Protein AF-B3S6F6-F1 (afdb_monomer_lite)

Foldseek 3Di:
DLQVLLVVLQVCLCVQCVVPDQDPDPVSLVQCCQPVVCCVPQVDGFPDWDDPVPPDIDTHHPCRPQLNVVLVDPVCVVVVVVVQSSNQSNSQNNCVSSVDHDHGDDDDPDRDDDDDDDD

Structure (mmCIF, N/CA/C/O backbone):
data_AF-B3S6F6-F1
#
_entry.id   AF-B3S6F6-F1
#
loop_
_atom_site.group_PDB
_atom_site.id
_atom_site.type_symbol
_atom_site.label_atom_id
_atom_site.label_alt_id
_atom_site.label_comp_id
_atom_site.label_asym_id
_atom_site.label_entity_id
_atom_site.label_seq_id
_atom_site.pdbx_PDB_ins_code
_atom_site.Cartn_x
_atom_site.Cartn_y
_atom_site.Cartn_z
_atom_site.occupancy
_atom_site.B_iso_or_equiv
_atom_site.auth_seq_id
_atom_site.auth_comp_id
_atom_site.auth_asym_id
_atom_site.auth_atom_id
_atom_site.pdbx_PDB_model_num
ATOM 1 N N . LEU A 1 1 ? -7.369 -0.758 -14.632 1.00 81.44 1 LEU A N 1
ATOM 2 C CA . LEU A 1 1 ? -6.663 -1.603 -13.638 1.00 81.44 1 LEU A CA 1
ATOM 3 C C . LEU A 1 1 ? -6.681 -0.993 -12.254 1.00 81.44 1 LEU A C 1
ATOM 5 O O . LEU A 1 1 ? -6.987 -1.729 -11.330 1.00 81.44 1 LEU A O 1
ATOM 9 N N . ASP A 1 2 ? -6.456 0.316 -12.116 1.00 86.81 2 ASP A N 1
ATOM 10 C CA . ASP A 1 2 ? -6.643 1.020 -10.839 1.00 86.81 2 ASP A CA 1
ATOM 11 C C . ASP A 1 2 ? -8.019 0.737 -10.201 1.00 86.81 2 ASP A C 1
ATOM 13 O O . ASP A 1 2 ? -8.080 0.314 -9.056 1.00 86.81 2 ASP A O 1
ATOM 17 N N . SER A 1 3 ? -9.121 0.823 -10.956 1.00 92.12 3 SER A N 1
ATOM 18 C CA . SER A 1 3 ? -10.470 0.509 -10.445 1.00 92.12 3 SER A CA 1
ATOM 19 C C . SER A 1 3 ? -10.650 -0.939 -9.966 1.00 92.12 3 SER A C 1
ATOM 21 O O . SER A 1 3 ? -11.417 -1.194 -9.037 1.00 92.12 3 SER A O 1
ATOM 23 N N . ILE A 1 4 ? -9.947 -1.890 -10.587 1.00 94.12 4 ILE A N 1
ATOM 24 C CA . ILE A 1 4 ? -9.943 -3.300 -10.174 1.00 94.12 4 ILE A CA 1
ATOM 25 C C . ILE A 1 4 ? -9.120 -3.436 -8.893 1.00 94.12 4 ILE A C 1
ATOM 27 O O . ILE A 1 4 ? -9.617 -3.989 -7.916 1.00 94.12 4 ILE A O 1
ATOM 31 N N . GLY A 1 5 ? -7.910 -2.866 -8.876 1.00 95.06 5 GLY A N 1
ATOM 32 C CA . GLY A 1 5 ? -7.059 -2.798 -7.690 1.00 95.06 5 GLY A CA 1
ATOM 33 C C . GLY A 1 5 ? -7.795 -2.175 -6.510 1.00 95.06 5 GLY A C 1
ATOM 34 O O . GLY A 1 5 ? -7.781 -2.738 -5.430 1.00 95.06 5 GLY A O 1
ATOM 35 N N . TYR A 1 6 ? -8.542 -1.095 -6.731 1.00 97.00 6 TYR A N 1
ATOM 36 C CA . TYR A 1 6 ? -9.368 -0.442 -5.720 1.00 97.00 6 TYR A CA 1
ATOM 37 C C . TYR A 1 6 ? -10.381 -1.388 -5.083 1.00 97.00 6 TYR A C 1
ATOM 39 O O . TYR A 1 6 ? -10.410 -1.532 -3.864 1.00 97.00 6 TYR A O 1
ATOM 47 N N . ARG A 1 7 ? -11.188 -2.077 -5.896 1.00 97.56 7 ARG A N 1
ATOM 48 C CA . ARG A 1 7 ? -12.200 -3.012 -5.379 1.00 97.56 7 ARG A CA 1
ATOM 49 C C . ARG A 1 7 ? -11.562 -4.159 -4.600 1.00 97.56 7 ARG A C 1
ATOM 51 O O . ARG A 1 7 ? -12.060 -4.527 -3.539 1.00 97.56 7 ARG A O 1
ATOM 58 N N . VAL A 1 8 ? -10.455 -4.699 -5.113 1.00 97.12 8 VAL A N 1
ATOM 59 C CA . VAL A 1 8 ? -9.707 -5.769 -4.442 1.00 97.12 8 VAL A CA 1
ATOM 60 C C . VAL A 1 8 ? -9.111 -5.265 -3.128 1.00 97.12 8 VAL A C 1
ATOM 62 O O . VAL A 1 8 ? -9.269 -5.919 -2.105 1.00 97.12 8 VAL A O 1
ATOM 65 N N . GLY A 1 9 ? -8.476 -4.095 -3.133 1.00 97.25 9 GLY A N 1
ATOM 66 C CA . GLY A 1 9 ? -7.837 -3.493 -1.967 1.00 97.25 9 GLY A CA 1
ATOM 67 C C . GLY A 1 9 ? -8.831 -3.207 -0.852 1.00 97.25 9 GLY A C 1
ATOM 68 O O . GLY A 1 9 ? -8.572 -3.564 0.291 1.00 97.25 9 GLY A O 1
ATOM 69 N N . TYR A 1 10 ? -9.996 -2.657 -1.199 1.00 97.56 10 TYR A N 1
ATOM 70 C CA . TYR A 1 10 ? -11.073 -2.397 -0.246 1.00 97.56 10 TYR A CA 1
ATOM 71 C C . TYR A 1 10 ? -11.568 -3.692 0.412 1.00 97.56 10 TYR A C 1
ATOM 73 O O . TYR A 1 10 ? -11.576 -3.810 1.633 1.00 97.56 10 TYR A O 1
ATOM 81 N N . SER A 1 11 ? -11.917 -4.701 -0.394 1.00 97.50 11 SER A N 1
ATOM 82 C CA . SER A 1 11 ? -12.425 -5.980 0.121 1.00 97.50 11 SER A CA 1
ATOM 83 C C . SER A 1 11 ? -11.381 -6.742 0.947 1.00 97.50 11 SER A C 1
ATOM 85 O O . SER A 1 11 ? -11.711 -7.353 1.965 1.00 97.50 11 SER A O 1
ATOM 87 N N . LEU A 1 12 ? -10.108 -6.702 0.538 1.00 97.06 12 LEU A N 1
ATOM 88 C CA . LEU A 1 12 ? -9.023 -7.310 1.305 1.00 97.06 12 LEU A CA 1
ATOM 89 C C . LEU A 1 12 ? -8.785 -6.579 2.621 1.00 97.06 12 LEU A C 1
ATOM 91 O O . LEU A 1 12 ? -8.598 -7.249 3.629 1.00 97.06 12 LEU A O 1
ATOM 95 N N . ALA A 1 13 ? -8.806 -5.246 2.629 1.00 96.12 13 ALA A N 1
ATOM 96 C CA . ALA A 1 13 ? -8.649 -4.464 3.848 1.00 96.12 13 ALA A CA 1
ATOM 97 C C . ALA A 1 13 ? -9.748 -4.791 4.862 1.00 96.12 13 ALA A C 1
ATOM 99 O O . ALA A 1 13 ? -9.418 -5.161 5.982 1.00 96.12 13 ALA A O 1
ATOM 100 N N . GLU A 1 14 ? -11.018 -4.786 4.442 1.00 95.12 14 GLU A N 1
ATOM 101 C CA . GLU A 1 14 ? -12.159 -5.154 5.291 1.00 95.12 14 GLU A CA 1
ATOM 102 C C . GLU A 1 14 ? -11.993 -6.555 5.905 1.00 95.12 14 GLU A C 1
ATOM 104 O O . GLU A 1 14 ? -12.221 -6.768 7.098 1.00 95.12 14 GLU A O 1
ATOM 109 N N . ARG A 1 15 ? -11.546 -7.523 5.097 1.00 95.69 15 ARG A N 1
ATOM 110 C CA . ARG A 1 15 ? -11.328 -8.901 5.548 1.00 95.69 15 ARG A CA 1
ATOM 111 C C . ARG A 1 15 ? -10.138 -9.031 6.498 1.00 95.69 15 ARG A C 1
ATOM 113 O O . ARG A 1 15 ? -10.239 -9.733 7.501 1.00 95.69 15 ARG A O 1
ATOM 120 N N . LEU A 1 16 ? -9.004 -8.430 6.150 1.00 94.56 16 LEU A N 1
ATOM 121 C CA . LEU A 1 16 ? -7.738 -8.573 6.872 1.00 94.56 16 LEU A CA 1
ATOM 122 C C . LEU A 1 16 ? -7.724 -7.755 8.171 1.00 94.56 16 LEU A C 1
ATOM 124 O O . LEU A 1 16 ? -7.060 -8.151 9.122 1.00 94.56 16 LEU A O 1
ATOM 128 N N . SER A 1 17 ? -8.484 -6.659 8.249 1.00 93.38 17 SER A N 1
ATOM 129 C CA . SER A 1 17 ? -8.561 -5.817 9.447 1.00 93.38 17 SER A CA 1
ATOM 130 C C . SER A 1 17 ? -9.645 -6.246 10.439 1.00 93.38 17 SER A C 1
ATOM 132 O O . SER A 1 17 ? -9.857 -5.554 11.431 1.00 93.38 17 SER A O 1
ATOM 134 N N . LYS A 1 18 ? -10.357 -7.356 10.197 1.00 89.94 18 LYS A N 1
ATOM 135 C CA . LYS A 1 18 ? -11.532 -7.761 10.991 1.00 89.94 18 LYS A CA 1
ATOM 136 C C . LYS A 1 18 ? -11.241 -7.919 12.490 1.00 89.94 18 LYS A C 1
ATOM 138 O O . LYS A 1 18 ? -12.104 -7.630 13.312 1.00 89.94 18 LYS A O 1
ATOM 143 N N . GLU A 1 19 ? -10.039 -8.371 12.836 1.00 81.69 19 GLU A N 1
ATOM 144 C CA . GLU A 1 19 ? -9.579 -8.552 14.224 1.00 81.69 19 GLU A CA 1
ATOM 145 C C . GLU A 1 19 ? -8.634 -7.432 14.684 1.00 81.69 19 GLU A C 1
ATOM 147 O O . GLU A 1 19 ? -8.140 -7.435 15.810 1.00 81.69 19 GLU A O 1
ATOM 152 N N . THR A 1 20 ? -8.365 -6.458 13.813 1.00 80.50 20 THR A N 1
ATOM 153 C CA . THR A 1 20 ? -7.512 -5.319 14.141 1.00 80.50 20 THR A CA 1
ATOM 154 C C . THR A 1 20 ? -8.315 -4.311 14.957 1.00 80.50 20 THR A C 1
ATOM 156 O O . THR A 1 20 ? -9.429 -3.933 14.592 1.00 80.50 20 THR A O 1
ATOM 159 N N . LEU A 1 21 ? -7.744 -3.855 16.076 1.00 78.50 21 LEU A N 1
ATOM 160 C CA . LEU A 1 21 ? -8.285 -2.707 16.803 1.00 78.50 21 LEU A CA 1
ATOM 161 C C . LEU A 1 21 ? -8.396 -1.511 15.853 1.00 78.50 21 LEU A C 1
ATOM 163 O O . LEU A 1 21 ? -7.561 -1.333 14.970 1.00 78.50 21 LEU A O 1
ATOM 167 N N . ARG A 1 22 ? -9.419 -0.679 16.051 1.00 81.12 22 ARG A N 1
ATOM 168 C CA . ARG A 1 22 ? -9.651 0.502 15.213 1.00 81.12 22 ARG A CA 1
ATOM 169 C C . ARG A 1 22 ? -8.365 1.332 15.105 1.00 81.12 22 ARG A C 1
ATOM 171 O O . ARG A 1 22 ? -7.760 1.647 16.133 1.00 81.12 22 ARG A O 1
ATOM 178 N N . PHE A 1 23 ? -7.956 1.658 13.879 1.00 87.62 23 PHE A N 1
ATOM 179 C CA . PHE A 1 23 ? -6.757 2.460 13.638 1.00 87.62 23 PHE A CA 1
ATOM 180 C C . PHE A 1 23 ? -6.874 3.801 14.363 1.00 87.62 23 PHE A C 1
ATOM 182 O O . PHE A 1 23 ? -7.917 4.455 14.302 1.00 87.62 23 PHE A O 1
ATOM 189 N N . LYS A 1 24 ? -5.823 4.171 15.100 1.00 85.50 24 LYS A N 1
ATOM 190 C CA . LYS A 1 24 ? -5.811 5.388 15.922 1.00 85.50 24 LYS A CA 1
ATOM 191 C C . LYS A 1 24 ? -5.549 6.632 15.086 1.00 85.50 24 LYS A C 1
ATOM 193 O O . LYS A 1 24 ? -6.047 7.704 15.414 1.00 85.50 24 LYS A O 1
ATOM 198 N N . ASP A 1 25 ? -4.764 6.469 14.030 1.00 89.62 25 ASP A N 1
ATOM 199 C CA . ASP A 1 25 ? -4.305 7.528 13.152 1.00 89.62 25 ASP A CA 1
ATOM 200 C C . ASP A 1 25 ? -3.979 6.986 11.746 1.00 89.62 25 ASP A C 1
ATOM 202 O O . ASP A 1 25 ? -4.010 5.778 11.464 1.00 89.62 25 ASP A O 1
ATOM 206 N N . ASP A 1 26 ? -3.668 7.913 10.843 1.00 91.56 26 ASP A N 1
ATOM 207 C CA . ASP A 1 26 ? -3.331 7.614 9.454 1.00 91.56 26 ASP A CA 1
ATOM 208 C C . ASP A 1 26 ? -2.071 6.743 9.345 1.00 91.56 26 ASP A C 1
ATOM 210 O O . ASP A 1 26 ? -1.996 5.862 8.486 1.00 91.56 26 ASP A O 1
ATOM 214 N N . ILE A 1 27 ? -1.082 6.947 10.225 1.00 92.69 27 ILE A N 1
ATOM 215 C CA . ILE A 1 27 ? 0.179 6.195 10.189 1.00 92.69 27 ILE A CA 1
ATOM 216 C C . ILE A 1 27 ? -0.055 4.717 10.523 1.00 92.69 27 ILE A C 1
ATOM 218 O O . ILE A 1 27 ? 0.567 3.857 9.897 1.00 92.69 27 ILE A O 1
ATOM 222 N N . ASP A 1 28 ? -0.961 4.387 11.443 1.00 93.38 28 ASP A N 1
ATOM 223 C CA . ASP A 1 28 ? -1.309 2.998 11.744 1.00 93.38 28 ASP A CA 1
ATOM 224 C C . ASP A 1 28 ? -2.029 2.317 10.571 1.00 93.38 28 ASP A C 1
ATOM 226 O O . ASP A 1 28 ? -1.723 1.166 10.244 1.00 93.38 28 ASP A O 1
ATOM 230 N N . SER A 1 29 ? -2.887 3.054 9.861 1.00 94.19 29 SER A N 1
ATOM 231 C CA . SER A 1 29 ? -3.509 2.582 8.617 1.00 94.19 29 SER A CA 1
ATOM 232 C C . SER A 1 29 ? -2.457 2.299 7.538 1.00 94.19 29 SER A C 1
ATOM 234 O O . SER A 1 29 ? -2.465 1.244 6.905 1.00 94.19 29 SER A O 1
ATOM 236 N N . VAL A 1 30 ? -1.481 3.195 7.362 1.00 95.06 30 VAL A N 1
ATOM 237 C CA . VAL A 1 30 ? -0.386 3.014 6.394 1.00 95.06 30 VAL A CA 1
ATOM 238 C C . VAL A 1 30 ? 0.542 1.859 6.794 1.00 95.06 30 VAL A C 1
ATOM 240 O O . VAL A 1 30 ? 0.964 1.084 5.936 1.00 95.06 30 VAL A O 1
ATOM 243 N N . LYS A 1 31 ? 0.825 1.659 8.088 1.00 94.88 31 LYS A N 1
ATOM 244 C CA . LYS A 1 31 ? 1.591 0.493 8.569 1.00 94.88 31 LYS A CA 1
ATOM 245 C C . LYS A 1 31 ? 0.884 -0.822 8.258 1.00 94.88 31 LYS A C 1
ATOM 247 O O . LYS A 1 31 ? 1.559 -1.782 7.887 1.00 94.88 31 LYS A O 1
ATOM 252 N N . PHE A 1 32 ? -0.442 -0.869 8.383 1.00 95.81 32 PHE A N 1
ATOM 253 C CA . PHE A 1 32 ? -1.224 -2.035 7.980 1.00 95.81 32 PHE A CA 1
ATOM 254 C C . PHE A 1 32 ? -1.044 -2.336 6.490 1.00 95.81 32 PHE A C 1
ATOM 256 O O . PHE A 1 32 ? -0.805 -3.489 6.129 1.00 95.81 32 PHE A O 1
ATOM 263 N N . ILE A 1 33 ? -1.067 -1.312 5.626 1.00 96.50 33 ILE A N 1
ATOM 264 C CA . ILE A 1 33 ? -0.769 -1.488 4.198 1.00 96.50 33 ILE A CA 1
ATOM 265 C C . ILE A 1 33 ? 0.619 -2.106 4.014 1.00 96.50 33 ILE A C 1
ATOM 267 O O . ILE A 1 33 ? 0.745 -3.125 3.338 1.00 96.50 33 ILE A O 1
ATOM 271 N N . CYS A 1 34 ? 1.643 -1.526 4.646 1.00 96.31 34 CYS A N 1
ATOM 272 C CA . CYS A 1 34 ? 3.035 -1.951 4.492 1.00 96.31 34 CYS A CA 1
ATOM 273 C C . CYS A 1 34 ? 3.313 -3.378 4.978 1.00 96.31 34 CYS A C 1
ATOM 275 O O . CYS A 1 34 ? 4.247 -4.016 4.485 1.00 96.31 34 CYS A O 1
ATOM 277 N N . ARG A 1 35 ? 2.553 -3.856 5.969 1.00 95.31 35 ARG A N 1
ATOM 278 C CA . ARG A 1 35 ? 2.810 -5.130 6.649 1.00 95.31 35 ARG A CA 1
ATOM 279 C C . ARG A 1 35 ? 1.811 -6.200 6.266 1.00 95.31 35 ARG A C 1
ATOM 281 O O . ARG A 1 35 ? 2.222 -7.222 5.737 1.00 95.31 35 ARG A O 1
ATOM 288 N N . GLU A 1 36 ? 0.527 -5.961 6.481 1.00 95.69 36 GLU A N 1
ATOM 289 C CA . GLU A 1 36 ? -0.508 -6.983 6.331 1.00 95.69 36 GLU A CA 1
ATOM 290 C C . GLU A 1 36 ? -0.935 -7.121 4.874 1.00 95.69 36 GLU A C 1
ATOM 292 O O . GLU A 1 36 ? -0.814 -8.197 4.283 1.00 95.69 36 GLU A O 1
ATOM 297 N N . LEU A 1 37 ? -1.364 -6.019 4.252 1.00 95.50 37 LEU A N 1
ATOM 298 C CA . LEU A 1 37 ? -1.831 -6.053 2.866 1.00 95.50 37 LEU A CA 1
ATOM 299 C C . LEU A 1 37 ? -0.693 -6.427 1.909 1.00 95.50 37 LEU A C 1
ATOM 301 O O . LEU A 1 37 ? -0.863 -7.300 1.053 1.00 95.50 37 LEU A O 1
ATOM 305 N N . TRP A 1 38 ? 0.479 -5.800 2.069 1.00 95.38 38 TRP A N 1
ATOM 306 C CA . TRP A 1 38 ? 1.637 -6.081 1.220 1.00 95.38 38 TRP A CA 1
ATOM 307 C C . TRP A 1 38 ? 2.101 -7.530 1.358 1.00 95.38 38 TRP A C 1
ATOM 309 O O . TRP A 1 38 ? 2.311 -8.207 0.348 1.00 95.38 38 TRP A O 1
ATOM 319 N N . ASN A 1 39 ? 2.168 -8.055 2.587 1.00 94.38 39 ASN A N 1
ATOM 320 C CA . ASN A 1 39 ? 2.540 -9.448 2.811 1.00 94.38 39 ASN A CA 1
ATOM 321 C C . ASN A 1 39 ? 1.498 -10.409 2.241 1.00 94.38 39 ASN A C 1
ATOM 323 O O . ASN A 1 39 ? 1.856 -11.402 1.614 1.00 94.38 39 ASN A O 1
ATOM 327 N N . PHE A 1 40 ? 0.206 -10.114 2.380 1.00 94.69 40 PHE A N 1
ATOM 328 C CA . PHE A 1 40 ? -0.835 -10.972 1.827 1.00 94.69 40 PHE A CA 1
ATOM 329 C C . PHE A 1 40 ? -0.692 -11.139 0.305 1.00 94.69 40 PHE A C 1
ATOM 331 O O . PHE A 1 40 ? -0.749 -12.271 -0.193 1.00 94.69 40 PHE A O 1
ATOM 338 N N . ILE A 1 41 ? -0.452 -10.036 -0.412 1.00 92.06 41 ILE A N 1
ATOM 339 C CA . ILE A 1 41 ? -0.420 -9.987 -1.881 1.00 92.06 41 ILE A CA 1
ATOM 340 C C . ILE A 1 41 ? 0.945 -10.409 -2.437 1.00 92.06 41 ILE A C 1
ATOM 342 O O . ILE A 1 41 ? 1.017 -11.272 -3.311 1.00 92.06 41 ILE A O 1
ATOM 346 N N . TYR A 1 42 ? 2.034 -9.832 -1.928 1.00 90.75 42 TYR A N 1
ATOM 347 C CA . TYR A 1 42 ? 3.378 -9.999 -2.489 1.00 90.75 42 TYR A CA 1
ATOM 348 C C . TYR A 1 42 ? 4.242 -11.001 -1.720 1.00 90.75 42 TYR A C 1
ATOM 350 O O . TYR A 1 42 ? 5.289 -11.409 -2.227 1.00 90.75 42 TYR A O 1
ATOM 358 N N . LYS A 1 43 ? 3.782 -11.469 -0.550 1.00 92.19 43 LYS A N 1
ATOM 359 C CA . LYS A 1 43 ? 4.522 -12.355 0.372 1.00 92.19 43 LYS A CA 1
ATOM 360 C C . LYS A 1 43 ? 5.800 -11.718 0.928 1.00 92.19 43 LYS A C 1
ATOM 362 O O . LYS A 1 43 ? 6.776 -12.413 1.192 1.00 92.19 43 LYS A O 1
ATOM 367 N N . LYS A 1 44 ? 5.788 -10.391 1.070 1.00 93.06 44 LYS A N 1
ATOM 368 C CA . LYS A 1 44 ? 6.823 -9.584 1.726 1.00 93.06 44 LYS A CA 1
ATOM 369 C C . LYS A 1 44 ? 6.216 -8.314 2.317 1.00 93.06 44 LYS A C 1
ATOM 371 O O . LYS A 1 44 ? 5.153 -7.880 1.883 1.00 93.06 44 LYS A O 1
ATOM 376 N N . GLN A 1 45 ? 6.914 -7.699 3.264 1.00 95.56 45 GLN A N 1
ATOM 377 C CA . GLN A 1 45 ? 6.600 -6.342 3.718 1.00 95.56 45 GLN A CA 1
ATOM 378 C C . GLN A 1 45 ? 7.220 -5.310 2.766 1.00 95.56 45 GLN A C 1
ATOM 380 O O . GLN A 1 45 ? 8.143 -5.629 2.014 1.00 95.56 45 GLN A O 1
ATOM 385 N N . VAL A 1 46 ? 6.712 -4.080 2.800 1.00 94.06 46 VAL A N 1
ATOM 386 C CA . VAL A 1 46 ? 7.363 -2.930 2.152 1.00 94.06 46 VAL A CA 1
ATOM 387 C C . VAL A 1 46 ? 8.731 -2.700 2.801 1.00 94.06 46 VAL A C 1
ATOM 389 O O . VAL A 1 46 ? 8.848 -2.754 4.024 1.00 94.06 46 VAL A O 1
ATOM 392 N N . ASP A 1 47 ? 9.761 -2.428 1.997 1.00 93.50 47 ASP A N 1
ATOM 393 C CA . ASP A 1 47 ? 11.139 -2.313 2.489 1.00 93.50 47 ASP A CA 1
ATOM 394 C C . ASP A 1 47 ? 11.377 -1.002 3.251 1.00 93.50 47 ASP A C 1
ATOM 396 O O . ASP A 1 47 ? 12.148 -0.960 4.209 1.00 93.50 47 ASP A O 1
ATOM 400 N N . ASN A 1 48 ? 10.728 0.089 2.831 1.00 93.19 48 ASN A N 1
ATOM 401 C CA . ASN A 1 48 ? 10.855 1.381 3.498 1.00 93.19 48 ASN A CA 1
ATOM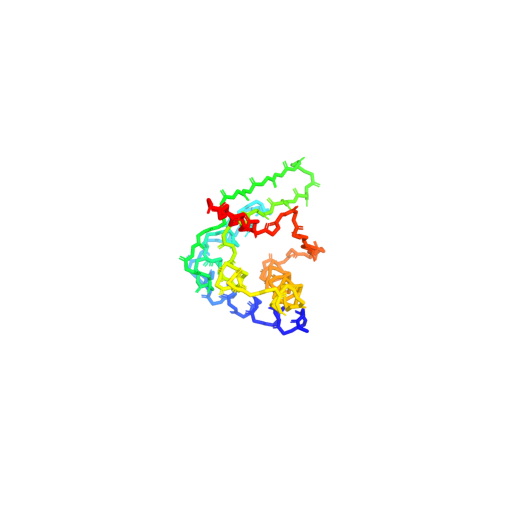 402 C C . ASN A 1 48 ? 9.545 2.175 3.466 1.00 93.19 48 ASN A C 1
ATOM 404 O O . ASN A 1 48 ? 8.897 2.276 2.426 1.00 93.19 48 ASN A O 1
ATOM 408 N N . LEU A 1 49 ? 9.194 2.780 4.599 1.00 93.75 49 LEU A N 1
ATOM 409 C CA . LEU A 1 49 ? 8.114 3.751 4.721 1.00 93.75 49 LEU A CA 1
ATOM 410 C C . LEU A 1 49 ? 8.713 5.087 5.160 1.00 93.75 49 LEU A C 1
ATOM 412 O O . LEU A 1 49 ? 9.275 5.190 6.249 1.00 93.75 49 LEU A O 1
ATOM 416 N N . ARG A 1 50 ? 8.551 6.120 4.333 1.00 93.00 50 ARG A N 1
ATOM 417 C CA . ARG A 1 50 ? 8.929 7.502 4.657 1.00 93.00 50 ARG A CA 1
ATOM 418 C C . ARG A 1 50 ? 7.681 8.364 4.775 1.00 93.00 50 ARG A C 1
ATOM 420 O O . ARG A 1 50 ? 6.705 8.133 4.068 1.00 93.00 50 ARG A O 1
ATOM 427 N N . THR A 1 51 ? 7.717 9.377 5.632 1.00 92.06 51 THR A N 1
ATOM 428 C CA . THR A 1 51 ? 6.651 10.379 5.738 1.00 92.06 51 THR A CA 1
ATOM 429 C C . THR A 1 51 ? 7.236 11.757 6.008 1.00 92.06 51 THR A C 1
ATOM 431 O O . THR A 1 51 ? 8.300 11.871 6.610 1.00 92.06 51 THR A O 1
ATOM 434 N N . ASN A 1 52 ? 6.541 12.804 5.568 1.00 91.69 52 ASN A N 1
ATOM 435 C CA . ASN A 1 52 ? 6.838 14.186 5.947 1.00 91.69 52 ASN A CA 1
ATOM 436 C C . ASN A 1 52 ? 6.048 14.648 7.188 1.00 91.69 52 ASN A C 1
ATOM 438 O O . ASN A 1 52 ? 6.004 15.846 7.461 1.00 91.69 52 ASN A O 1
ATOM 442 N N . HIS A 1 53 ? 5.364 13.731 7.887 1.00 88.12 53 HIS A N 1
ATOM 443 C CA . HIS A 1 53 ? 4.473 14.016 9.023 1.00 88.12 53 HIS A CA 1
ATOM 444 C C . HIS A 1 53 ? 3.338 15.014 8.716 1.00 88.12 53 HIS A C 1
ATOM 446 O O . HIS A 1 53 ? 2.668 15.490 9.624 1.00 88.12 53 HIS A O 1
ATOM 452 N N . SER A 1 54 ? 3.108 15.314 7.437 1.00 89.56 54 SER A N 1
ATOM 453 C CA . SER A 1 54 ? 2.113 16.266 6.932 1.00 89.56 54 SER A CA 1
ATOM 454 C C . SER A 1 54 ? 1.211 15.591 5.892 1.00 89.56 54 SER A C 1
ATOM 456 O O . SER A 1 54 ? 0.870 16.178 4.868 1.00 89.56 54 SER A O 1
ATOM 458 N N . GLY A 1 55 ? 0.880 14.316 6.119 1.00 86.12 55 GLY A N 1
ATOM 459 C CA . GLY A 1 55 ? -0.044 13.545 5.279 1.00 86.12 55 GLY A CA 1
ATOM 460 C C . GLY A 1 55 ? 0.553 12.937 4.005 1.00 86.12 55 GLY A C 1
ATOM 461 O O . GLY A 1 55 ? -0.182 12.310 3.248 1.00 86.12 55 GLY A O 1
ATOM 462 N N . VAL A 1 56 ? 1.862 13.070 3.756 1.00 92.12 56 VAL A N 1
ATOM 463 C CA . VAL A 1 56 ? 2.529 12.400 2.626 1.00 92.12 56 VAL A CA 1
ATOM 464 C C . VAL A 1 56 ? 3.284 11.176 3.121 1.00 92.12 56 VAL A C 1
ATOM 466 O O . VAL A 1 56 ? 4.084 11.263 4.057 1.00 92.12 56 VAL A O 1
ATOM 469 N N . TYR A 1 57 ? 3.055 10.046 2.455 1.00 94.00 57 TYR A N 1
ATOM 470 C CA . TYR A 1 57 ? 3.705 8.769 2.725 1.00 94.00 57 TYR A CA 1
ATOM 471 C C . TYR A 1 57 ? 4.326 8.219 1.442 1.00 94.00 57 TYR A C 1
ATOM 473 O O . TYR A 1 57 ? 3.707 8.255 0.382 1.00 94.00 57 TYR A O 1
ATOM 481 N N . VAL A 1 58 ? 5.546 7.698 1.544 1.00 93.75 58 VAL A N 1
ATOM 482 C CA . VAL A 1 58 ? 6.277 7.084 0.432 1.00 93.75 58 VAL A CA 1
ATOM 483 C C . VAL A 1 58 ? 6.644 5.663 0.829 1.00 93.75 58 VAL A C 1
ATOM 485 O O . VAL A 1 58 ? 7.395 5.454 1.783 1.00 93.75 58 VAL A O 1
ATOM 488 N N . LEU A 1 59 ? 6.097 4.698 0.093 1.00 94.25 59 LEU A N 1
ATOM 489 C CA . LEU A 1 59 ? 6.345 3.270 0.262 1.00 94.25 59 LEU A CA 1
ATOM 490 C C . LEU A 1 59 ? 7.361 2.838 -0.798 1.00 94.25 59 LEU A C 1
ATOM 492 O O . LEU A 1 59 ? 7.143 3.062 -1.986 1.00 94.25 59 LEU A O 1
ATOM 496 N N . VAL A 1 60 ? 8.464 2.225 -0.373 1.00 91.69 60 VAL A N 1
ATOM 497 C CA . VAL A 1 60 ? 9.527 1.749 -1.265 1.00 91.69 60 VAL A CA 1
ATOM 498 C C . VAL A 1 60 ? 9.575 0.228 -1.227 1.00 91.69 60 VAL A C 1
ATOM 500 O O . VAL A 1 60 ? 9.772 -0.359 -0.162 1.00 91.69 60 VAL A O 1
ATOM 503 N N . ASP A 1 61 ? 9.430 -0.398 -2.394 1.00 90.31 61 ASP A N 1
ATOM 504 C CA . ASP A 1 61 ? 9.671 -1.825 -2.604 1.00 90.31 61 ASP A CA 1
ATOM 505 C C . ASP A 1 61 ? 10.853 -1.993 -3.571 1.00 90.31 61 ASP A C 1
ATOM 507 O O . ASP A 1 61 ? 10.746 -1.706 -4.763 1.00 90.31 61 ASP A O 1
ATOM 511 N N . ASN A 1 62 ? 11.993 -2.440 -3.047 1.00 86.38 62 ASN A N 1
ATOM 512 C CA . ASN A 1 62 ? 13.243 -2.595 -3.794 1.00 86.38 62 ASN A CA 1
ATOM 513 C C . ASN A 1 62 ? 13.220 -3.805 -4.740 1.00 86.38 62 ASN A C 1
ATOM 515 O O . ASN A 1 62 ? 13.988 -3.873 -5.697 1.00 86.38 62 ASN A O 1
ATOM 519 N N . HIS A 1 63 ? 12.354 -4.778 -4.459 1.00 81.75 63 HIS A N 1
ATOM 520 C CA . HIS A 1 63 ? 12.271 -6.048 -5.176 1.00 81.75 63 HIS A CA 1
ATOM 521 C C . HIS A 1 63 ? 10.812 -6.365 -5.464 1.00 81.75 63 HIS A C 1
ATOM 523 O O . HIS A 1 63 ? 10.267 -7.379 -5.015 1.00 81.75 63 HIS A O 1
ATOM 529 N N . PHE A 1 64 ? 10.167 -5.445 -6.180 1.00 80.69 64 PHE A N 1
ATOM 530 C CA . PHE A 1 64 ? 8.751 -5.556 -6.455 1.00 80.69 64 PHE A CA 1
ATOM 531 C C . PHE A 1 64 ? 8.488 -6.810 -7.292 1.00 80.69 64 PHE A C 1
ATOM 533 O O . PHE A 1 64 ? 8.863 -6.882 -8.463 1.00 80.69 64 PHE A O 1
ATOM 540 N N . ARG A 1 65 ? 7.843 -7.808 -6.674 1.00 72.62 65 ARG A N 1
ATOM 541 C CA . ARG A 1 65 ? 7.775 -9.204 -7.143 1.00 72.62 65 ARG A CA 1
ATOM 542 C C . ARG A 1 65 ? 7.415 -9.359 -8.618 1.00 72.62 65 ARG A C 1
ATOM 544 O O . ARG A 1 65 ? 7.994 -10.197 -9.305 1.00 72.62 65 ARG A O 1
ATOM 551 N N . PHE A 1 66 ? 6.466 -8.558 -9.101 1.00 68.94 66 PHE A N 1
ATOM 552 C CA . PHE A 1 66 ? 6.035 -8.624 -10.492 1.00 68.94 66 PHE A CA 1
ATOM 553 C C . PHE A 1 66 ? 7.110 -8.098 -11.450 1.00 68.94 66 PHE A C 1
ATOM 555 O O . PHE A 1 66 ? 7.307 -8.689 -12.497 1.00 68.94 66 PHE A O 1
ATOM 562 N N . ILE A 1 67 ? 7.887 -7.081 -11.078 1.00 65.75 67 ILE A N 1
ATOM 563 C CA . ILE A 1 67 ? 8.967 -6.542 -11.920 1.00 65.75 67 ILE A CA 1
ATOM 564 C C . ILE A 1 67 ? 10.254 -7.373 -11.788 1.00 65.75 67 ILE A C 1
ATOM 566 O O . ILE A 1 67 ? 10.954 -7.582 -12.775 1.00 65.75 67 ILE A O 1
ATOM 570 N N . SER A 1 68 ? 10.569 -7.897 -10.600 1.00 61.31 68 SER A N 1
ATOM 571 C CA . SER A 1 68 ? 11.800 -8.674 -10.374 1.00 61.31 68 SER A CA 1
ATOM 572 C C . SER A 1 68 ? 11.841 -9.974 -11.181 1.00 61.31 68 SER A C 1
ATOM 574 O O . SER A 1 68 ? 12.887 -10.314 -11.718 1.00 61.31 68 SER A O 1
ATOM 576 N N . SER A 1 69 ? 10.700 -10.654 -11.343 1.00 56.31 69 SER A N 1
ATOM 577 C CA . SER A 1 69 ? 10.580 -11.831 -12.221 1.00 56.31 69 SER A CA 1
ATOM 578 C C . SER A 1 69 ? 10.615 -11.479 -13.717 1.00 56.31 69 SER A C 1
ATOM 580 O O . SER A 1 69 ? 10.780 -12.364 -14.548 1.00 56.31 69 SER A O 1
ATOM 582 N N . MET A 1 70 ? 10.412 -10.207 -14.068 1.00 54.22 70 MET A N 1
ATOM 583 C CA . MET A 1 70 ? 10.346 -9.702 -15.444 1.00 54.22 70 MET A CA 1
ATOM 584 C C . MET A 1 70 ? 11.683 -9.149 -15.953 1.00 54.22 70 MET A C 1
ATOM 586 O O . MET A 1 70 ? 11.845 -8.951 -17.156 1.00 54.22 70 MET A O 1
ATOM 590 N N . ALA A 1 71 ? 12.642 -8.899 -15.056 1.00 52.88 71 ALA A N 1
ATOM 591 C CA . ALA A 1 71 ? 13.947 -8.322 -15.379 1.00 52.88 71 ALA A CA 1
ATOM 592 C C . ALA A 1 71 ? 14.825 -9.221 -16.276 1.00 52.88 71 ALA A C 1
ATOM 594 O O . ALA A 1 71 ? 15.827 -8.753 -16.807 1.00 52.88 71 ALA A O 1
ATOM 595 N N . GLU A 1 72 ? 14.424 -10.474 -16.512 1.00 56.47 72 GLU A N 1
ATOM 596 C CA . GLU A 1 72 ? 15.090 -11.391 -17.444 1.00 56.47 72 GLU A CA 1
ATOM 597 C C . GLU A 1 72 ? 14.781 -11.092 -18.932 1.00 56.47 72 GLU A C 1
ATOM 599 O O . GLU A 1 72 ? 15.369 -11.712 -19.815 1.00 56.47 72 GLU A O 1
ATOM 604 N N . GLY A 1 73 ? 13.917 -10.113 -19.259 1.00 56.97 73 GLY A N 1
ATOM 605 C CA . GLY A 1 73 ? 13.679 -9.702 -20.651 1.00 56.97 73 GLY A CA 1
ATOM 606 C C . GLY A 1 73 ? 13.196 -8.257 -20.839 1.00 56.97 73 GLY A C 1
ATOM 607 O O . GLY A 1 73 ? 12.203 -7.832 -20.254 1.00 56.97 73 GLY A O 1
ATOM 608 N N . GLN A 1 74 ? 13.835 -7.506 -21.748 1.00 58.09 74 GLN A N 1
ATOM 609 C CA . GLN A 1 74 ? 13.496 -6.102 -22.078 1.00 58.09 74 GLN A CA 1
ATOM 610 C C . GLN A 1 74 ? 12.026 -5.889 -22.501 1.00 58.09 74 GLN A C 1
ATOM 612 O O . GLN A 1 74 ? 11.477 -4.799 -22.339 1.00 58.09 74 GLN A O 1
ATOM 617 N N . GLN A 1 75 ? 11.362 -6.933 -23.003 1.00 58.19 75 GLN A N 1
ATOM 618 C CA . GLN A 1 75 ? 9.955 -6.917 -23.414 1.00 58.19 75 GLN A CA 1
ATOM 619 C C . GLN A 1 75 ? 8.966 -6.627 -22.270 1.00 58.19 75 GLN A C 1
ATOM 621 O O . GLN A 1 75 ? 7.892 -6.076 -22.512 1.00 58.19 75 GLN A O 1
ATOM 626 N N . TYR A 1 76 ? 9.329 -6.933 -21.022 1.00 58.22 76 TYR A N 1
ATOM 627 C CA . TYR A 1 76 ? 8.431 -6.809 -19.873 1.00 58.22 76 TYR A CA 1
ATOM 628 C C . TYR A 1 76 ? 8.459 -5.426 -19.205 1.00 58.22 76 TYR A C 1
ATOM 630 O O . TYR A 1 76 ? 7.557 -5.092 -18.437 1.00 58.22 76 TYR A O 1
ATOM 638 N N . ILE A 1 77 ? 9.422 -4.567 -19.564 1.00 60.59 77 ILE A N 1
ATOM 639 C CA . ILE A 1 77 ? 9.494 -3.174 -19.087 1.00 60.59 77 ILE A CA 1
ATOM 640 C C . ILE A 1 77 ? 8.211 -2.407 -19.452 1.00 60.59 77 ILE A C 1
ATOM 642 O O . ILE A 1 77 ? 7.742 -1.578 -18.678 1.00 60.59 77 ILE A O 1
ATOM 646 N N . LYS A 1 78 ? 7.578 -2.735 -20.588 1.00 63.81 78 LYS A N 1
ATOM 647 C CA . LYS A 1 78 ? 6.304 -2.129 -21.017 1.00 63.81 78 LYS A CA 1
ATOM 648 C C . LYS A 1 78 ? 5.102 -2.542 -20.156 1.00 63.81 78 LYS A C 1
ATOM 650 O O . LYS A 1 78 ? 4.114 -1.817 -20.113 1.00 63.81 78 LYS A O 1
ATOM 655 N N . LEU A 1 79 ? 5.179 -3.685 -19.471 1.00 66.75 79 LEU A N 1
ATOM 656 C CA . LEU A 1 79 ? 4.139 -4.178 -18.563 1.00 66.75 79 LEU A CA 1
ATOM 657 C C . LEU A 1 79 ? 4.341 -3.673 -17.129 1.00 66.75 79 LEU A C 1
ATOM 659 O O . LEU A 1 79 ? 3.382 -3.618 -16.368 1.00 66.75 79 LEU A O 1
ATOM 663 N N . ALA A 1 80 ? 5.548 -3.247 -16.750 1.00 70.06 80 ALA A N 1
ATOM 664 C CA . ALA A 1 80 ? 5.838 -2.777 -15.395 1.00 70.06 80 ALA A CA 1
ATOM 665 C C . ALA A 1 80 ? 4.901 -1.644 -14.901 1.00 70.06 80 ALA A C 1
ATOM 667 O O . ALA A 1 80 ? 4.370 -1.773 -13.794 1.00 70.06 80 ALA A O 1
ATOM 668 N N . PRO A 1 81 ? 4.573 -0.604 -15.703 1.00 75.62 81 PRO A N 1
ATOM 669 C CA . PRO A 1 81 ? 3.617 0.430 -15.291 1.00 75.62 81 PRO A CA 1
ATOM 670 C C . PRO A 1 81 ? 2.215 -0.126 -15.007 1.00 75.62 81 PRO A C 1
ATOM 672 O O . PRO A 1 81 ? 1.516 0.348 -14.117 1.00 75.62 81 PRO A O 1
ATOM 675 N N . VAL A 1 82 ? 1.807 -1.173 -15.728 1.00 78.75 82 VAL A N 1
ATOM 676 C CA . VAL A 1 82 ? 0.486 -1.810 -15.616 1.00 78.75 82 VAL A CA 1
ATOM 677 C C . VAL A 1 82 ? 0.285 -2.413 -14.221 1.00 78.75 82 VAL A C 1
ATOM 679 O O . VAL A 1 82 ? -0.777 -2.234 -13.618 1.00 78.75 82 VAL A O 1
ATOM 682 N N . TYR A 1 83 ? 1.316 -3.068 -13.678 1.00 79.25 83 TYR A N 1
ATOM 683 C CA . TYR A 1 83 ? 1.293 -3.611 -12.317 1.00 79.25 83 TYR A CA 1
ATOM 684 C C . TYR A 1 83 ? 1.315 -2.512 -11.256 1.00 79.25 83 TYR A C 1
ATOM 686 O O . TYR A 1 83 ? 0.617 -2.640 -10.254 1.00 79.25 83 TYR A O 1
ATOM 694 N N . LEU A 1 84 ? 2.028 -1.408 -11.501 1.00 85.44 84 LEU A N 1
ATOM 695 C CA . LEU A 1 84 ? 2.017 -0.259 -10.596 1.00 85.44 84 LEU A CA 1
ATOM 696 C C . LEU A 1 84 ? 0.630 0.377 -10.485 1.00 85.44 84 LEU A C 1
ATOM 698 O O . LEU A 1 84 ? 0.165 0.608 -9.373 1.00 85.44 84 LEU A O 1
ATOM 702 N N . TYR A 1 85 ? -0.082 0.578 -11.600 1.00 88.56 85 TYR A N 1
ATOM 703 C CA . TYR A 1 85 ? -1.453 1.105 -11.559 1.00 88.56 85 TYR A CA 1
ATOM 704 C C . TYR A 1 85 ? -2.404 0.205 -10.764 1.00 88.56 85 TYR A C 1
ATOM 706 O O . TYR A 1 85 ? -3.304 0.696 -10.083 1.00 88.56 85 TYR A O 1
ATOM 714 N N . TYR A 1 86 ? -2.222 -1.114 -10.840 1.00 90.88 86 TYR A N 1
ATOM 715 C CA . TYR A 1 86 ? -2.992 -2.047 -10.024 1.00 90.88 86 TYR A CA 1
ATOM 716 C C . TYR A 1 86 ? -2.659 -1.905 -8.528 1.00 90.88 86 TYR A C 1
ATOM 718 O O . TYR A 1 86 ? -3.573 -1.818 -7.707 1.00 90.88 86 TYR A O 1
ATOM 726 N N . SER A 1 87 ? -1.374 -1.816 -8.172 1.00 92.81 87 SER A N 1
ATOM 727 C CA . SER A 1 87 ? -0.917 -1.605 -6.791 1.00 92.81 87 SER A CA 1
ATOM 728 C C . SER A 1 87 ? -1.360 -0.261 -6.210 1.00 92.81 87 SER A C 1
ATOM 730 O O . SER A 1 87 ? -1.771 -0.220 -5.052 1.00 92.81 87 SER A O 1
ATOM 732 N N . CYS A 1 88 ? -1.364 0.815 -7.003 1.00 94.44 88 CYS A N 1
ATOM 733 C CA . CYS A 1 88 ? -1.932 2.105 -6.605 1.00 94.44 88 CYS A CA 1
ATOM 734 C C . CYS A 1 88 ? -3.407 1.967 -6.227 1.00 94.44 88 CYS A C 1
ATOM 736 O O 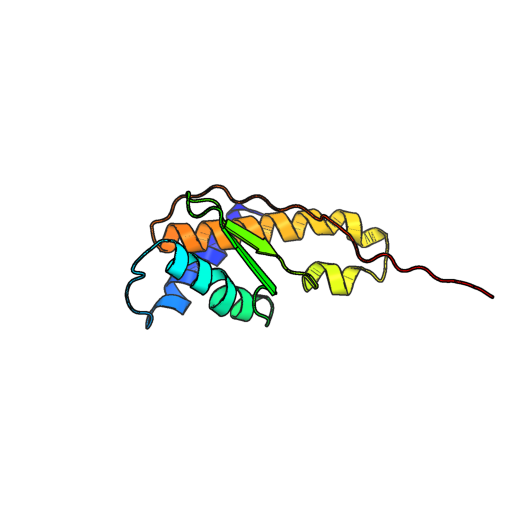. CYS A 1 88 ? -3.816 2.409 -5.152 1.00 94.44 88 CYS A O 1
ATOM 738 N N . GLY A 1 89 ? -4.183 1.285 -7.076 1.00 95.81 89 GLY A N 1
ATOM 739 C CA . GLY A 1 89 ? -5.582 0.981 -6.805 1.00 95.81 89 GLY A CA 1
ATOM 740 C C . GLY A 1 89 ? -5.756 0.206 -5.500 1.00 95.81 89 GLY A C 1
ATOM 741 O O . GLY A 1 89 ? -6.580 0.592 -4.678 1.00 95.81 89 GLY A O 1
ATOM 742 N N . LEU A 1 90 ? -4.953 -0.843 -5.273 1.00 96.56 90 LEU A N 1
ATOM 743 C CA . LEU A 1 90 ? -4.994 -1.647 -4.043 1.00 96.56 90 LEU A CA 1
ATOM 744 C C . LEU A 1 90 ? -4.815 -0.794 -2.785 1.00 96.56 90 LEU A C 1
ATOM 746 O O . LEU A 1 90 ? -5.627 -0.880 -1.866 1.00 96.56 90 LEU A O 1
ATOM 750 N N . ILE A 1 91 ? -3.769 0.036 -2.758 1.00 96.88 91 ILE A N 1
ATOM 751 C CA . ILE A 1 91 ? -3.479 0.919 -1.623 1.00 96.88 91 ILE A CA 1
ATOM 752 C C . ILE A 1 91 ? -4.637 1.899 -1.421 1.00 96.88 91 ILE A C 1
ATOM 754 O O . ILE A 1 91 ? -5.128 2.049 -0.305 1.00 96.88 91 ILE A O 1
ATOM 758 N N . ARG A 1 92 ? -5.118 2.520 -2.503 1.00 97.19 92 ARG A N 1
ATOM 759 C CA . ARG A 1 92 ? -6.210 3.495 -2.449 1.00 97.19 92 ARG A CA 1
ATOM 760 C C . ARG A 1 92 ? -7.502 2.885 -1.904 1.00 97.19 92 ARG A C 1
ATOM 762 O O . ARG A 1 92 ? -8.136 3.480 -1.043 1.00 97.19 92 ARG A O 1
ATOM 769 N N . GLY A 1 93 ? -7.874 1.695 -2.373 1.00 97.31 93 GLY A N 1
ATOM 770 C CA . GLY A 1 93 ? -9.064 0.988 -1.894 1.00 97.31 93 GLY A CA 1
ATOM 771 C C . GLY A 1 93 ? -8.964 0.579 -0.433 1.00 97.31 93 GLY A C 1
ATOM 772 O O . GLY A 1 93 ? -9.923 0.733 0.317 1.00 97.31 93 GLY A O 1
ATOM 773 N N . ALA A 1 94 ? -7.793 0.105 -0.016 1.00 97.06 94 ALA A N 1
ATOM 774 C CA . ALA A 1 94 ? -7.568 -0.287 1.364 1.00 97.06 94 ALA A CA 1
ATOM 775 C C . ALA A 1 94 ? -7.607 0.909 2.330 1.00 97.06 94 ALA A C 1
ATOM 777 O O . ALA A 1 94 ? -8.235 0.826 3.380 1.00 97.06 94 ALA A O 1
ATOM 778 N N . LEU A 1 95 ? -7.001 2.040 1.963 1.00 95.94 95 LEU A N 1
ATOM 779 C CA . LEU A 1 95 ? -7.049 3.259 2.774 1.00 95.94 95 LEU A CA 1
ATOM 780 C C . LEU A 1 95 ? -8.464 3.851 2.834 1.00 95.94 95 LEU A C 1
ATOM 782 O O . LEU A 1 95 ? -8.913 4.240 3.911 1.00 95.94 95 LEU A O 1
ATOM 786 N N . GLU A 1 96 ? -9.217 3.831 1.729 1.00 95.81 96 GLU A N 1
ATOM 787 C CA . GLU A 1 96 ? -10.609 4.296 1.725 1.00 95.81 96 GLU A CA 1
ATOM 788 C C . GLU A 1 96 ? -11.527 3.388 2.566 1.00 95.81 96 GLU A C 1
ATOM 790 O O . GLU A 1 96 ? -12.448 3.888 3.213 1.00 95.81 96 GLU A O 1
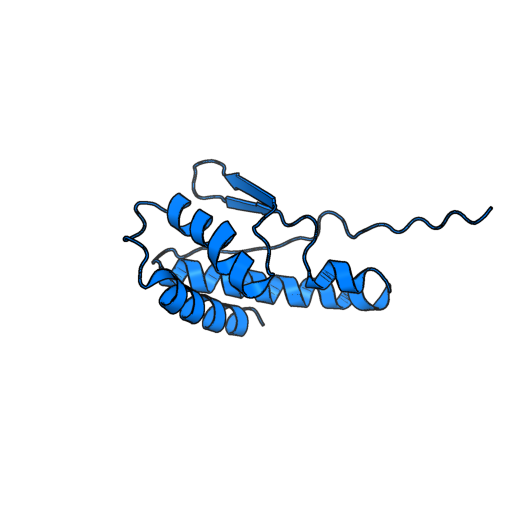ATOM 795 N N . CYS A 1 97 ? -11.233 2.084 2.662 1.00 95.00 97 CYS A N 1
ATOM 796 C CA . CYS A 1 97 ? -11.889 1.172 3.610 1.00 95.00 97 CYS A CA 1
ATOM 797 C C . CYS A 1 97 ? -11.687 1.597 5.073 1.00 95.00 97 CYS A C 1
ATOM 799 O O . CYS A 1 97 ? -12.563 1.380 5.910 1.00 95.00 97 CYS A O 1
ATOM 801 N N . PHE A 1 98 ? -10.562 2.239 5.387 1.00 94.12 98 PHE A N 1
ATOM 802 C CA . PHE A 1 98 ? -10.279 2.794 6.714 1.00 94.12 98 PHE A CA 1
ATOM 803 C C . PHE A 1 98 ? -10.756 4.244 6.874 1.00 94.12 98 PHE A C 1
ATOM 805 O O . PHE A 1 98 ? -10.530 4.857 7.913 1.00 94.12 98 PHE A O 1
ATOM 812 N N . GLY A 1 99 ? -11.455 4.789 5.872 1.00 93.19 99 GLY A N 1
ATOM 813 C CA . GLY A 1 99 ? -11.979 6.154 5.876 1.00 93.19 99 GLY A CA 1
ATOM 814 C C . GLY A 1 99 ? -10.987 7.216 5.393 1.00 93.19 99 GLY A C 1
ATOM 815 O O . GLY A 1 99 ? -11.294 8.405 5.469 1.00 93.19 99 GLY A O 1
ATOM 816 N N . LEU A 1 100 ? -9.826 6.816 4.866 1.00 92.62 100 LEU A N 1
ATOM 817 C CA . LEU A 1 100 ? -8.777 7.718 4.394 1.00 92.62 100 LEU A CA 1
ATOM 818 C C . LEU A 1 100 ? -8.834 7.860 2.873 1.00 92.62 100 LEU A C 1
ATOM 820 O O . LEU A 1 100 ? -8.439 6.968 2.123 1.00 92.62 100 LEU A O 1
ATOM 824 N N . LYS A 1 101 ? -9.310 9.013 2.399 1.00 92.75 101 LYS A N 1
ATOM 825 C CA . LYS A 1 101 ? -9.307 9.343 0.970 1.00 92.75 101 LYS A CA 1
ATOM 826 C C . LYS A 1 101 ? -7.969 9.957 0.582 1.00 92.75 101 LYS A C 1
ATOM 828 O O . LYS A 1 101 ? -7.634 11.047 1.036 1.00 92.75 101 LYS A O 1
ATOM 833 N N . CYS A 1 102 ? -7.229 9.283 -0.290 1.00 88.69 102 CYS A N 1
ATOM 834 C CA . CYS A 1 102 ? -5.914 9.731 -0.736 1.00 88.69 102 CYS A CA 1
ATOM 835 C C . CYS A 1 102 ? -5.702 9.529 -2.241 1.00 88.69 102 CYS A C 1
ATOM 837 O O . CYS A 1 102 ? -6.308 8.660 -2.873 1.00 88.69 102 CYS A O 1
ATOM 839 N N . MET A 1 103 ? -4.778 10.308 -2.801 1.00 91.88 103 MET A N 1
ATOM 840 C CA . MET A 1 103 ? -4.212 10.061 -4.124 1.00 91.88 103 MET A CA 1
ATOM 841 C C . MET A 1 103 ? -2.986 9.156 -3.979 1.00 91.88 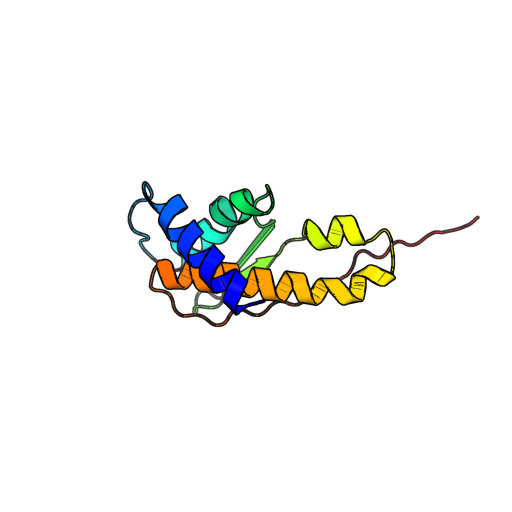103 MET A C 1
ATOM 843 O O . MET A 1 103 ? -2.152 9.391 -3.109 1.00 91.88 103 MET A O 1
ATOM 847 N N . VAL A 1 104 ? -2.878 8.131 -4.827 1.00 93.06 104 VAL A N 1
ATOM 848 C CA . VAL A 1 104 ? -1.736 7.207 -4.834 1.00 93.06 104 VAL A CA 1
ATOM 849 C C . VAL A 1 104 ? -1.107 7.213 -6.219 1.00 93.06 104 VAL A C 1
ATOM 851 O O . VAL A 1 104 ? -1.757 6.863 -7.203 1.00 93.06 104 VAL A O 1
ATOM 854 N N . THR A 1 105 ? 0.163 7.590 -6.288 1.00 89.94 105 THR A N 1
ATOM 855 C CA . THR A 1 105 ? 0.992 7.536 -7.496 1.00 89.94 105 THR A CA 1
ATOM 856 C C . THR A 1 105 ? 2.148 6.564 -7.274 1.00 89.94 1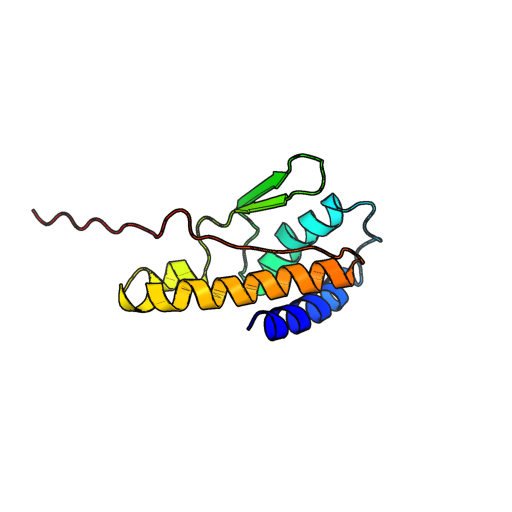05 THR A C 1
ATOM 858 O O . THR A 1 105 ? 2.506 6.266 -6.134 1.00 89.94 105 THR A O 1
ATOM 861 N N . ALA A 1 106 ? 2.709 6.033 -8.357 1.00 87.06 106 ALA A N 1
ATOM 862 C CA . ALA A 1 106 ? 3.846 5.126 -8.296 1.00 87.06 106 ALA A CA 1
ATOM 863 C C . ALA A 1 106 ? 4.778 5.379 -9.477 1.00 87.06 106 ALA A C 1
ATOM 865 O O . ALA A 1 106 ? 4.316 5.556 -10.603 1.00 87.06 106 ALA A O 1
ATOM 866 N N . ASP A 1 107 ? 6.076 5.324 -9.201 1.00 81.94 107 ASP A N 1
ATOM 867 C CA . ASP A 1 107 ? 7.144 5.539 -10.169 1.00 81.94 107 ASP A CA 1
ATOM 868 C C . ASP A 1 107 ? 8.219 4.460 -10.006 1.00 81.94 107 ASP A C 1
ATOM 870 O O . ASP A 1 107 ? 8.467 3.967 -8.903 1.00 81.94 107 ASP A O 1
ATOM 874 N N . ILE A 1 108 ? 8.880 4.102 -11.110 1.00 74.81 108 ILE A N 1
ATOM 875 C CA . ILE A 1 108 ? 10.044 3.207 -11.106 1.00 74.81 108 ILE A CA 1
ATOM 876 C C . ILE A 1 108 ? 11.289 4.086 -11.181 1.00 74.81 108 ILE A C 1
ATOM 878 O O . ILE A 1 108 ? 11.643 4.571 -12.251 1.00 74.81 108 ILE A O 1
ATOM 882 N N . THR A 1 109 ? 11.954 4.311 -10.049 1.00 67.31 109 THR A N 1
ATOM 883 C CA . THR A 1 109 ? 13.172 5.139 -9.989 1.00 67.31 109 THR A C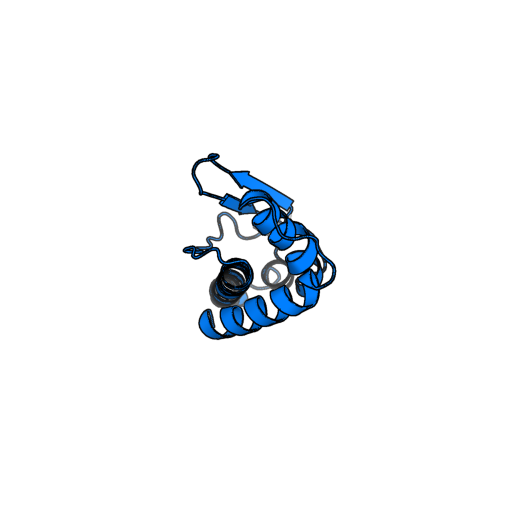A 1
ATOM 884 C C . THR A 1 109 ? 14.399 4.433 -10.565 1.00 67.31 109 THR A C 1
ATOM 886 O O . THR A 1 109 ? 15.271 5.087 -11.134 1.00 67.31 109 THR A O 1
ATOM 889 N N . SER A 1 110 ? 14.465 3.104 -10.477 1.00 55.09 110 SER A N 1
ATOM 890 C CA . SER A 1 110 ? 15.482 2.292 -11.146 1.00 55.09 110 SER A CA 1
ATOM 891 C C . SER A 1 110 ? 14.922 0.914 -11.503 1.00 55.09 110 SER A C 1
ATOM 893 O O . SER A 1 110 ? 14.436 0.172 -10.654 1.00 55.09 110 SER A O 1
ATOM 895 N N . VAL A 1 111 ? 14.979 0.555 -12.786 1.00 50.19 111 VAL A N 1
ATOM 896 C CA . VAL A 1 111 ? 14.828 -0.846 -13.206 1.00 50.19 111 VAL A CA 1
ATOM 897 C C . VAL A 1 111 ? 16.132 -1.596 -12.900 1.00 50.19 111 VAL A C 1
ATOM 899 O O . VAL A 1 111 ? 17.200 -0.984 -12.994 1.00 50.19 111 VAL A O 1
ATOM 902 N N . PRO A 1 112 ? 16.095 -2.895 -12.545 1.00 45.09 112 PRO A N 1
ATOM 903 C CA . PRO A 1 112 ? 17.312 -3.679 -12.358 1.00 45.09 112 PRO A CA 1
ATOM 904 C C . PRO A 1 112 ? 18.177 -3.602 -13.622 1.00 45.09 112 PRO A C 1
ATOM 906 O O . PRO A 1 112 ? 17.749 -4.009 -14.700 1.00 45.09 112 PRO A O 1
ATOM 909 N N . VAL A 1 113 ? 19.384 -3.046 -13.506 1.00 41.00 113 VAL A N 1
ATOM 910 C CA . VAL A 1 113 ? 20.334 -2.972 -14.621 1.00 41.00 113 VAL A CA 1
ATOM 911 C C . VAL A 1 113 ? 21.188 -4.236 -14.596 1.00 41.00 113 VAL A C 1
ATOM 913 O O . VAL A 1 113 ? 22.130 -4.335 -13.811 1.00 41.00 113 VAL A O 1
ATOM 916 N N . CYS A 1 114 ? 20.886 -5.207 -15.457 1.00 40.72 114 CYS A N 1
ATOM 917 C CA . CYS A 1 114 ? 21.790 -6.325 -15.719 1.00 40.72 114 CYS A CA 1
ATOM 918 C C . CYS A 1 114 ? 22.928 -5.838 -16.632 1.00 40.72 114 CYS A C 1
ATOM 920 O O . CYS A 1 114 ? 22.715 -5.599 -17.818 1.00 40.72 114 CYS A O 1
ATOM 922 N N . LYS A 1 115 ? 24.140 -5.667 -16.087 1.00 34.81 115 LYS A N 1
ATOM 923 C CA . LYS A 1 115 ? 25.360 -5.471 -16.888 1.00 34.81 115 LYS A CA 1
ATOM 924 C C . LYS A 1 115 ? 26.005 -6.832 -17.124 1.00 34.81 115 LYS A C 1
ATOM 926 O O . LYS A 1 115 ? 26.543 -7.418 -16.190 1.00 34.81 115 LYS A O 1
ATOM 931 N N . TYR A 1 116 ? 25.935 -7.328 -18.354 1.00 32.00 116 TYR A N 1
ATOM 932 C CA . TYR A 1 116 ? 26.713 -8.488 -18.773 1.00 32.00 116 TYR A CA 1
ATOM 933 C C . TYR A 1 116 ? 28.072 -7.978 -19.259 1.00 32.00 116 TYR A C 1
ATOM 935 O O . TYR A 1 116 ? 28.137 -7.245 -20.243 1.00 32.00 116 TYR A O 1
ATOM 943 N N . ASN A 1 117 ? 29.142 -8.294 -18.531 1.00 36.72 117 ASN A N 1
ATOM 944 C CA . ASN A 1 117 ? 30.503 -8.076 -19.012 1.00 36.72 117 ASN A CA 1
ATOM 945 C C . ASN A 1 117 ? 30.949 -9.383 -19.670 1.00 36.72 117 ASN A C 1
ATOM 947 O O . ASN A 1 117 ? 31.286 -10.333 -18.962 1.00 36.72 117 ASN A O 1
ATOM 951 N N . GLU A 1 118 ? 30.927 -9.447 -21.000 1.00 43.16 118 GLU A N 1
ATOM 952 C CA . GLU A 1 118 ? 31.700 -10.468 -21.707 1.00 43.16 118 GLU A CA 1
ATOM 953 C C . GLU A 1 118 ? 33.189 -10.125 -21.555 1.00 43.16 118 GLU A C 1
ATOM 955 O O . GLU A 1 118 ? 33.579 -8.961 -21.683 1.00 43.16 118 GLU A O 1
ATOM 960 N N . LYS A 1 119 ? 33.994 -11.124 -21.185 1.00 41.66 119 LYS A N 1
ATOM 961 C CA . LYS A 1 119 ? 35.453 -11.050 -21.301 1.00 41.66 119 LYS A CA 1
ATOM 962 C C . LYS A 1 119 ? 35.858 -11.356 -22.731 1.00 41.66 119 LYS A C 1
ATOM 964 O O . LYS A 1 119 ? 35.273 -12.313 -23.282 1.00 41.66 119 LYS A O 1
#

Organism: Trichoplax adhaerens (NCBI:txid10228)

pLDDT: mean 83.09, std 17.13, range [32.0, 97.56]

Sequence (119 aa):
LDSIGYRVGYSLAERLSKETLRFKDDIDSVKFICRELWNFIYKKQVDNLRTNHSGVYVLVDNHFRFISSMAEGQQYIKLAPVYLYYSCGLIRGALECFGLKCMVTADITSVPVCKYNEK

Radius of gyration: 15.64 Å; chains: 1; bounding box: 48×29×40 Å

InterPro domains:
  IPR007194 Transport protein particle (TRAPP) component [PF04051] (1-113)
  IPR024096 NO signalling/Golgi transport ligand-binding domain superfamily [SSF111126] (1-116)
  IPR037992 TRAPP complex, Trs33 subunit [PTHR12817] (1-117)
  IPR037992 TRAPP complex, Trs33 subunit [cd14944] (1-117)

Secondary structure (DSSP, 8-state):
-HHHHHHHHHHHHHHHTTTSPPP-SHHHHHHHIIIIIHHHHHSS--SEEEE-SSS-EEEE-TT-HHHHTTTT-GGGGGTHHHHHHHHHHHHHHHHHHTT---------S----------